Protein AF-A0A6N7BAP8-F1 (afdb_monomer_lite)

Structure (mmCIF, N/CA/C/O backbone):
data_AF-A0A6N7BAP8-F1
#
_entry.id   AF-A0A6N7BAP8-F1
#
loop_
_atom_site.group_PDB
_atom_site.id
_atom_site.type_symbol
_atom_site.label_atom_id
_atom_site.label_alt_id
_atom_site.label_comp_id
_atom_site.label_asym_id
_atom_site.label_entity_id
_atom_site.label_seq_id
_atom_site.pdbx_PDB_ins_code
_atom_site.Cartn_x
_atom_site.Cartn_y
_atom_site.Cartn_z
_atom_site.occupancy
_atom_site.B_iso_or_equiv
_atom_site.auth_seq_id
_atom_site.auth_comp_id
_atom_site.auth_asym_id
_atom_site.auth_atom_id
_atom_site.pdbx_PDB_model_num
ATOM 1 N N . MET A 1 1 ? -14.133 30.289 -9.470 1.00 55.66 1 MET A N 1
ATOM 2 C CA . MET A 1 1 ? -12.922 30.207 -8.620 1.00 55.66 1 MET A CA 1
ATOM 3 C C . MET A 1 1 ? -13.274 30.229 -7.127 1.00 55.66 1 MET A C 1
ATOM 5 O O . MET A 1 1 ? -12.468 29.774 -6.333 1.00 55.66 1 MET A O 1
ATOM 9 N N . GLU A 1 2 ? -14.483 30.668 -6.754 1.00 55.97 2 GLU A N 1
ATOM 10 C CA . GLU A 1 2 ? -14.976 30.701 -5.363 1.00 55.97 2 GLU A CA 1
ATOM 11 C C . GLU A 1 2 ? -15.216 29.302 -4.762 1.00 55.97 2 GLU A C 1
ATOM 13 O O . GLU A 1 2 ? -14.776 29.022 -3.654 1.00 55.97 2 GLU A O 1
ATOM 18 N N . THR A 1 3 ? -15.753 28.355 -5.539 1.00 74.31 3 THR A N 1
ATOM 19 C CA . THR A 1 3 ? -16.101 27.004 -5.052 1.00 74.31 3 THR A CA 1
ATOM 20 C C . THR A 1 3 ? -14.925 26.183 -4.511 1.00 74.31 3 THR A C 1
ATOM 22 O O . THR A 1 3 ? -15.096 25.372 -3.606 1.00 74.31 3 THR A O 1
ATOM 25 N N . PHE A 1 4 ? -13.718 26.380 -5.045 1.00 70.88 4 PHE A N 1
ATOM 26 C CA . PHE A 1 4 ? -12.521 25.672 -4.586 1.00 70.88 4 PHE A CA 1
ATOM 27 C C . PHE A 1 4 ? -12.005 26.221 -3.250 1.00 70.88 4 PHE A C 1
ATOM 29 O O . PHE A 1 4 ? -11.591 25.452 -2.384 1.00 70.88 4 PHE A O 1
ATOM 36 N N . MET A 1 5 ? -12.065 27.543 -3.071 1.00 79.06 5 MET A N 1
ATOM 37 C CA . MET A 1 5 ? -11.624 28.201 -1.841 1.00 79.06 5 MET A CA 1
ATOM 38 C C . MET A 1 5 ? -12.614 27.951 -0.697 1.00 79.06 5 MET A C 1
ATOM 40 O O . MET A 1 5 ? -12.189 27.727 0.436 1.00 79.06 5 MET A O 1
ATOM 44 N N . ASP A 1 6 ? -13.909 27.861 -0.998 1.00 74.44 6 ASP A N 1
ATOM 45 C CA . ASP A 1 6 ? -14.938 27.458 -0.031 1.00 74.44 6 ASP A CA 1
ATOM 46 C C . ASP A 1 6 ? -14.794 25.989 0.382 1.00 74.44 6 ASP A C 1
ATOM 48 O O . ASP A 1 6 ? -14.941 25.640 1.553 1.00 74.44 6 ASP A O 1
ATOM 52 N N . MET A 1 7 ? -14.414 25.116 -0.556 1.00 74.19 7 MET A N 1
ATOM 53 C CA . MET A 1 7 ? -14.091 23.726 -0.238 1.00 74.19 7 MET A CA 1
ATOM 54 C C . MET A 1 7 ? -12.862 23.647 0.680 1.00 74.19 7 MET A C 1
ATOM 56 O O . MET A 1 7 ? -12.908 22.990 1.715 1.00 74.19 7 MET A O 1
ATOM 60 N N . LEU A 1 8 ? -11.782 24.365 0.370 1.00 74.06 8 LEU A N 1
ATOM 61 C CA . LEU A 1 8 ? -10.569 24.391 1.197 1.00 74.06 8 LEU A CA 1
ATOM 62 C C . LEU A 1 8 ? -10.832 24.915 2.612 1.00 74.06 8 LEU A C 1
ATOM 64 O O . LEU A 1 8 ? -10.412 24.299 3.589 1.00 74.06 8 LEU A O 1
ATOM 68 N N . THR A 1 9 ? -11.554 26.025 2.732 1.00 75.31 9 THR A N 1
ATOM 69 C CA . THR A 1 9 ? -11.872 26.630 4.033 1.00 75.31 9 THR A CA 1
ATOM 70 C C . THR A 1 9 ? -12.834 25.770 4.850 1.00 75.31 9 THR A C 1
ATOM 72 O O . THR A 1 9 ? -12.653 25.658 6.061 1.00 75.31 9 THR A O 1
ATOM 75 N N . SER A 1 10 ? -13.786 25.082 4.211 1.00 67.69 10 SER A N 1
ATOM 76 C CA . SER A 1 10 ? -14.679 24.118 4.867 1.00 67.69 10 SER A CA 1
ATOM 77 C C . SER A 1 10 ? -13.920 22.911 5.429 1.00 67.69 10 SER A C 1
ATOM 79 O O . SER A 1 10 ? -14.114 22.546 6.589 1.00 67.69 10 SER A O 1
ATOM 81 N N . TRP A 1 11 ? -12.990 22.336 4.661 1.00 65.62 11 TRP A N 1
ATOM 82 C CA . TRP A 1 11 ? -12.146 21.227 5.123 1.00 65.62 11 TRP A CA 1
ATOM 83 C C . TRP A 1 11 ? -11.229 21.635 6.281 1.00 65.62 11 TRP A C 1
ATOM 85 O O . TRP A 1 11 ? -11.067 20.881 7.242 1.00 65.62 11 TRP A O 1
ATOM 95 N N . ILE A 1 12 ? -10.681 22.851 6.230 1.00 67.94 12 ILE A N 1
ATOM 96 C CA . ILE A 1 12 ? -9.888 23.425 7.321 1.00 67.94 12 ILE A CA 1
ATOM 97 C C . ILE A 1 12 ? -10.768 23.633 8.565 1.00 67.94 12 ILE A C 1
ATOM 99 O O . ILE A 1 12 ? -10.373 23.241 9.660 1.00 67.94 12 ILE A O 1
ATOM 103 N N . ALA A 1 13 ? -11.983 24.167 8.417 1.00 66.06 13 ALA A N 1
ATOM 104 C CA . ALA A 1 13 ? -12.910 24.397 9.527 1.00 66.06 13 ALA A CA 1
ATOM 105 C C . ALA A 1 13 ? -13.358 23.095 10.219 1.00 66.06 13 ALA A C 1
ATOM 107 O O . ALA A 1 13 ? -13.387 23.035 11.448 1.00 66.06 13 ALA A O 1
ATOM 108 N N . ILE A 1 14 ? -13.628 22.024 9.462 1.00 63.88 14 ILE A N 1
ATOM 109 C CA . ILE A 1 14 ? -13.931 20.680 10.002 1.00 63.88 14 ILE A CA 1
ATOM 110 C C . ILE A 1 14 ? -12.740 20.125 10.806 1.00 63.88 14 ILE A C 1
ATOM 112 O O . ILE A 1 14 ? -12.918 19.453 11.829 1.00 63.88 14 ILE A O 1
ATOM 116 N N . GLY A 1 15 ? -11.520 20.467 10.384 1.00 57.06 15 GLY A N 1
ATOM 117 C CA . GLY A 1 15 ? -10.279 20.158 11.085 1.00 57.06 15 GLY A CA 1
ATOM 118 C C . GLY A 1 15 ? -10.117 20.853 12.440 1.00 57.06 15 GLY A C 1
ATOM 119 O O . GLY A 1 15 ? -9.368 20.334 13.252 1.00 57.06 15 GLY A O 1
ATOM 120 N N . PHE A 1 16 ? -10.816 21.961 12.719 1.00 59.12 16 PHE A N 1
ATOM 121 C CA . PHE A 1 16 ? -10.708 22.708 13.987 1.00 59.12 16 PHE A CA 1
ATOM 122 C C . PHE A 1 16 ? -11.975 22.674 14.857 1.00 59.12 16 PHE A C 1
ATOM 124 O O . PHE A 1 16 ? -11.887 22.895 16.062 1.00 59.12 16 PHE A O 1
ATOM 131 N N . ALA A 1 17 ? -13.148 22.397 14.279 1.00 58.66 17 ALA A N 1
ATOM 132 C CA . ALA A 1 17 ? -14.441 22.476 14.969 1.00 58.66 17 ALA A CA 1
ATOM 133 C C . ALA A 1 17 ? -14.895 21.170 15.652 1.00 58.66 17 ALA A C 1
ATOM 135 O O . ALA A 1 17 ? -15.961 21.134 16.264 1.00 58.66 17 ALA A O 1
ATOM 136 N N . SER A 1 18 ? -14.125 20.086 15.541 1.00 57.66 18 SER A N 1
ATOM 137 C CA . SER A 1 18 ? -14.510 18.766 16.049 1.00 57.66 18 SER A CA 1
ATOM 138 C C . SER A 1 18 ? -13.802 18.416 17.362 1.00 57.66 18 SER A C 1
ATOM 140 O O . SER A 1 18 ? -12.675 18.852 17.606 1.00 57.66 18 SER A O 1
ATOM 142 N N . SER A 1 19 ? -14.485 17.651 18.225 1.00 60.69 19 SER A N 1
ATOM 143 C CA . SER A 1 19 ? -13.983 17.218 19.539 1.00 60.69 19 SER A CA 1
ATOM 144 C C . SER A 1 19 ? -12.582 16.613 19.427 1.00 60.69 19 SER A C 1
ATOM 146 O O . SER A 1 19 ? -12.258 16.013 18.404 1.00 60.69 19 SER A O 1
ATOM 148 N N . THR A 1 20 ? -11.765 16.749 20.476 1.00 59.88 20 THR A N 1
ATOM 149 C CA . THR A 1 20 ? -10.317 16.434 20.494 1.00 59.88 20 THR A CA 1
ATOM 150 C C . THR A 1 20 ? -9.926 15.091 19.856 1.00 59.88 20 THR A C 1
ATOM 152 O O . THR A 1 20 ? -8.821 14.954 19.335 1.00 59.88 20 THR A O 1
ATOM 155 N N . TRP A 1 21 ? -10.833 14.112 19.844 1.00 55.19 21 TRP A N 1
ATOM 156 C CA . TRP A 1 21 ? -10.668 12.801 19.211 1.00 55.19 21 TRP A CA 1
ATOM 157 C C . TRP A 1 21 ? -10.824 12.809 17.679 1.00 55.19 21 TRP A C 1
ATOM 159 O O . TRP A 1 21 ? -10.057 12.147 16.981 1.00 55.19 21 TRP A O 1
ATOM 169 N N . GLN A 1 22 ? -11.774 13.573 17.135 1.00 60.25 22 GLN A N 1
ATOM 170 C CA . GLN A 1 22 ? -11.953 13.755 15.688 1.00 60.25 22 GLN A CA 1
ATOM 171 C C . GLN A 1 22 ? -10.883 14.688 15.108 1.00 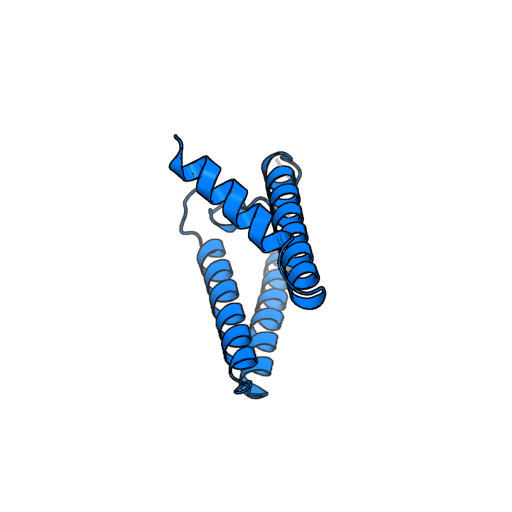60.25 22 GLN A C 1
ATOM 173 O O . GLN A 1 22 ? -10.339 14.410 14.042 1.00 60.25 22 GLN A O 1
ATOM 178 N N . THR A 1 23 ? -10.499 15.733 15.846 1.00 63.03 23 THR A N 1
ATOM 179 C CA . THR A 1 23 ? -9.383 16.625 15.492 1.00 63.03 23 THR A CA 1
ATOM 180 C C . THR A 1 23 ? -8.065 15.857 15.395 1.00 63.03 23 THR A C 1
ATOM 182 O O . THR A 1 23 ? -7.325 16.029 14.428 1.00 63.03 23 THR A O 1
ATOM 185 N N . ALA A 1 24 ? -7.785 14.963 16.352 1.00 64.12 24 ALA A N 1
ATOM 186 C CA . ALA A 1 24 ? -6.583 14.128 16.342 1.00 64.12 24 ALA A CA 1
ATOM 187 C C . ALA A 1 24 ? -6.559 13.136 15.166 1.00 64.12 24 ALA A C 1
ATOM 189 O O . ALA A 1 24 ? -5.530 13.000 14.503 1.00 64.12 24 ALA A O 1
ATOM 190 N N . GLY A 1 25 ? -7.691 12.489 14.861 1.00 70.00 25 GLY A N 1
ATOM 191 C CA . GLY A 1 25 ? -7.821 11.620 13.685 1.00 70.00 25 GLY A CA 1
ATOM 192 C C . GLY A 1 25 ? -7.628 12.377 12.367 1.00 70.00 25 GLY A C 1
ATOM 193 O O . GLY A 1 25 ? -6.903 11.915 11.484 1.00 70.00 25 GLY A O 1
ATOM 194 N N . ASN A 1 26 ? -8.197 13.580 12.262 1.00 72.62 26 ASN A N 1
ATOM 195 C CA . ASN A 1 26 ? -8.059 14.442 11.088 1.00 72.62 26 ASN A CA 1
ATOM 196 C C . ASN A 1 26 ? -6.619 14.933 10.903 1.00 72.62 26 ASN A C 1
ATOM 198 O O . ASN A 1 26 ? -6.100 14.875 9.792 1.00 72.62 26 ASN A O 1
ATOM 202 N N . LEU A 1 27 ? -5.949 15.349 11.982 1.00 76.94 27 LEU A N 1
ATOM 203 C CA . LEU A 1 27 ? -4.533 15.730 11.969 1.00 76.94 27 LEU A CA 1
ATOM 204 C C . LEU A 1 27 ? -3.633 14.563 11.562 1.00 76.94 27 LEU A C 1
ATOM 206 O O . LEU A 1 27 ? -2.750 14.743 10.728 1.00 76.94 27 LEU A O 1
ATOM 210 N N . PHE A 1 28 ? -3.874 13.366 12.100 1.00 79.44 28 PHE A N 1
ATOM 211 C CA . PHE A 1 28 ? -3.134 12.167 11.712 1.00 79.44 28 PHE A CA 1
ATOM 212 C C . PHE A 1 28 ? -3.314 11.852 10.223 1.00 79.44 28 PHE A C 1
ATOM 214 O O . PHE A 1 28 ? -2.327 11.648 9.520 1.00 79.44 28 PHE A O 1
ATOM 221 N N . SER A 1 29 ? -4.551 11.891 9.716 1.00 76.31 29 SER A N 1
ATOM 222 C CA . SER A 1 29 ? -4.835 11.687 8.291 1.00 76.31 29 SER A CA 1
ATOM 223 C C . SER A 1 29 ? -4.161 12.742 7.408 1.00 76.31 29 SER A C 1
ATOM 225 O O . SER A 1 29 ? -3.617 12.405 6.357 1.00 76.31 29 SER A O 1
ATOM 227 N N . LEU A 1 30 ? -4.161 14.010 7.830 1.00 79.94 30 LEU A N 1
ATOM 228 C CA . LEU A 1 30 ? -3.491 15.108 7.127 1.00 79.94 30 LEU A CA 1
ATOM 229 C C . LEU A 1 30 ? -1.977 14.903 7.082 1.00 79.94 30 LEU A C 1
ATOM 231 O O . LEU A 1 30 ? -1.371 15.027 6.020 1.00 79.94 30 LEU A O 1
ATOM 235 N N . LEU A 1 31 ? -1.367 14.539 8.211 1.00 82.31 31 LEU A N 1
ATOM 236 C CA . LEU A 1 31 ? 0.064 14.250 8.294 1.00 82.31 31 LEU A CA 1
ATOM 2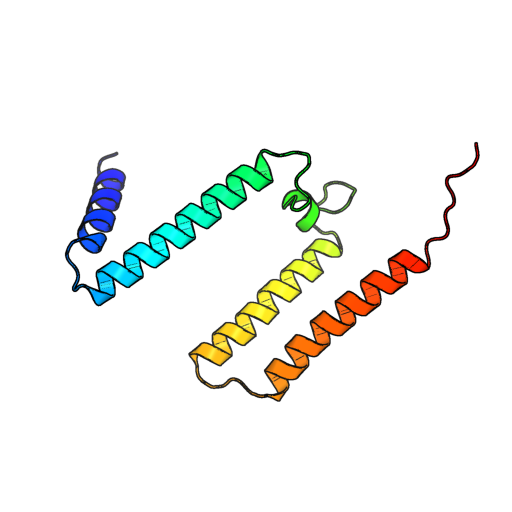37 C C . LEU A 1 31 ? 0.450 13.045 7.436 1.00 82.31 31 LEU A C 1
ATOM 239 O O . LEU A 1 31 ? 1.470 13.094 6.751 1.00 82.31 31 LEU A O 1
ATOM 243 N N . LEU A 1 32 ? -0.372 11.994 7.423 1.00 81.06 32 LEU A N 1
ATOM 244 C CA . LEU A 1 32 ? -0.162 10.814 6.587 1.00 81.06 32 LEU A CA 1
ATOM 245 C C . LEU A 1 32 ? -0.220 11.196 5.100 1.00 81.06 32 LEU A C 1
ATOM 247 O O . LEU A 1 32 ? 0.675 10.849 4.333 1.00 81.06 32 LEU A O 1
ATOM 251 N N . MET A 1 33 ? -1.207 11.999 4.700 1.00 79.50 33 MET A N 1
ATOM 252 C CA . MET A 1 33 ? -1.346 12.476 3.323 1.00 79.50 33 MET A CA 1
ATOM 253 C C . MET A 1 33 ? -0.184 13.381 2.892 1.00 79.50 33 MET A C 1
ATOM 255 O O . MET A 1 33 ? 0.378 13.184 1.817 1.00 79.50 33 MET A O 1
ATOM 259 N N . VAL A 1 34 ? 0.241 14.322 3.739 1.00 79.56 34 VAL A N 1
ATOM 260 C CA . VAL A 1 34 ? 1.412 15.179 3.478 1.00 79.56 34 VAL A CA 1
ATOM 261 C C . VAL A 1 34 ? 2.696 14.349 3.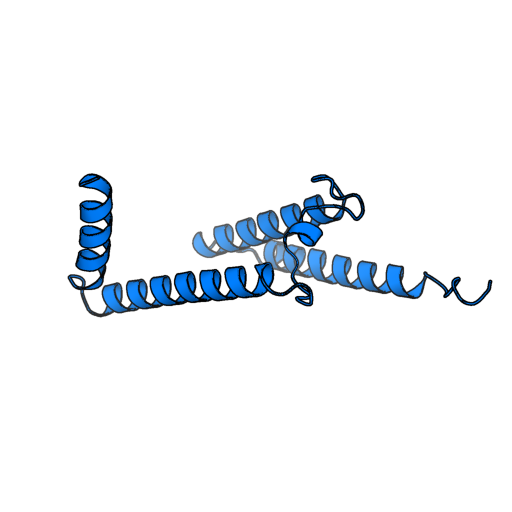406 1.00 79.56 34 VAL A C 1
ATOM 263 O O . VAL A 1 34 ? 3.508 14.561 2.508 1.00 79.56 34 VAL A O 1
ATOM 266 N N . SER A 1 35 ? 2.867 13.371 4.298 1.00 79.88 35 SER A N 1
ATOM 267 C CA . SER A 1 35 ? 4.007 12.449 4.283 1.00 79.88 35 SER A CA 1
ATOM 268 C C . SER A 1 35 ? 4.068 11.658 2.978 1.00 79.88 35 SER A C 1
ATOM 270 O O . SER A 1 35 ? 5.121 11.622 2.342 1.00 79.88 35 SER A O 1
ATOM 272 N N . LEU A 1 36 ? 2.935 11.114 2.520 1.00 79.69 36 LEU A N 1
ATOM 273 C CA . LEU A 1 36 ? 2.844 10.449 1.223 1.00 79.69 36 LEU A CA 1
ATOM 274 C C . LEU A 1 36 ? 3.227 11.404 0.095 1.00 79.69 36 LEU A C 1
ATOM 276 O O . LEU A 1 36 ? 4.090 11.053 -0.698 1.00 79.69 36 LEU A O 1
ATOM 280 N N . ILE A 1 37 ? 2.671 12.618 0.043 1.00 82.69 37 ILE A N 1
ATOM 281 C CA . ILE A 1 37 ? 2.996 13.608 -1.000 1.00 82.69 37 ILE A CA 1
ATOM 282 C C . ILE A 1 37 ? 4.498 13.919 -1.028 1.00 82.69 37 ILE A C 1
ATOM 284 O O . ILE A 1 37 ? 5.084 13.976 -2.106 1.00 82.69 37 ILE A O 1
ATOM 288 N N . ILE A 1 38 ? 5.142 14.079 0.132 1.00 80.38 38 ILE A N 1
ATOM 289 C CA . ILE A 1 38 ? 6.588 14.328 0.224 1.00 80.38 38 ILE A CA 1
ATOM 290 C C . ILE A 1 38 ? 7.382 13.118 -0.272 1.00 80.38 38 ILE A C 1
ATOM 292 O O . ILE A 1 38 ? 8.336 13.288 -1.031 1.00 80.38 38 ILE A O 1
ATOM 296 N N . ILE A 1 39 ? 6.993 11.903 0.124 1.00 77.81 39 ILE A N 1
ATOM 297 C CA . ILE A 1 39 ? 7.623 10.662 -0.342 1.00 77.81 39 ILE A CA 1
ATOM 298 C C . ILE A 1 39 ? 7.455 10.526 -1.858 1.00 77.81 39 ILE A C 1
ATOM 300 O O . ILE A 1 39 ? 8.438 10.266 -2.542 1.00 77.81 39 ILE A O 1
ATOM 304 N N . PHE A 1 40 ? 6.258 10.771 -2.395 1.00 70.62 40 PHE A N 1
ATOM 305 C CA . PHE A 1 40 ? 5.967 10.750 -3.830 1.00 70.62 40 PHE A CA 1
ATOM 306 C C . PHE A 1 40 ? 6.787 11.787 -4.591 1.00 70.62 40 PHE A C 1
ATOM 308 O O . PHE A 1 40 ? 7.386 11.479 -5.619 1.00 70.62 40 PHE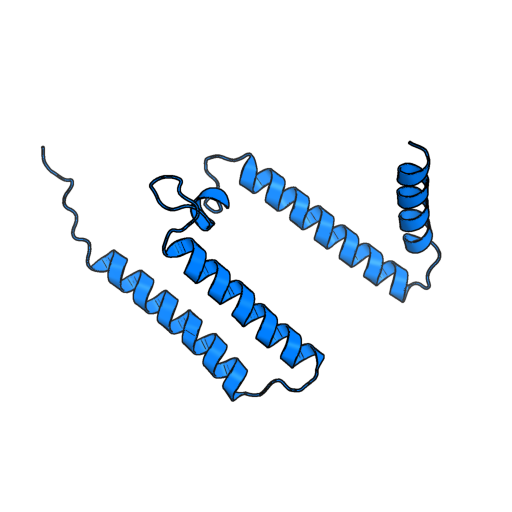 A O 1
ATOM 315 N N . TRP A 1 41 ? 6.851 13.013 -4.080 1.00 73.31 41 TRP A N 1
ATOM 316 C CA . TRP A 1 41 ? 7.617 14.087 -4.697 1.00 73.31 41 TRP A CA 1
ATOM 317 C C . TRP A 1 41 ? 9.115 13.785 -4.694 1.00 73.31 41 TRP A C 1
ATOM 319 O O . TRP A 1 41 ? 9.789 13.991 -5.701 1.00 73.31 41 TRP A O 1
ATOM 329 N N . LYS A 1 42 ? 9.631 13.238 -3.590 1.00 70.19 42 LYS A N 1
ATOM 330 C CA . LYS A 1 42 ? 11.034 12.839 -3.464 1.00 70.19 42 LYS A CA 1
ATOM 331 C C . LYS A 1 42 ? 11.361 11.630 -4.347 1.00 70.19 42 LYS A C 1
ATOM 333 O O . LYS A 1 42 ? 12.376 11.655 -5.028 1.00 70.19 42 LYS A O 1
ATOM 338 N N . ALA A 1 43 ? 10.487 10.626 -4.400 1.00 64.75 43 ALA A N 1
ATOM 339 C CA . ALA A 1 43 ? 10.642 9.446 -5.252 1.00 64.75 43 ALA A CA 1
ATOM 340 C C . ALA A 1 43 ? 10.603 9.793 -6.749 1.00 64.75 43 ALA A C 1
ATOM 342 O O . ALA A 1 43 ? 11.351 9.219 -7.528 1.00 64.75 43 ALA A O 1
ATOM 343 N N . ASN A 1 44 ? 9.773 10.760 -7.155 1.00 64.69 44 ASN A N 1
ATOM 344 C CA . ASN A 1 44 ? 9.654 11.169 -8.557 1.00 64.69 44 ASN A CA 1
ATOM 345 C C . ASN A 1 44 ? 10.762 12.136 -9.016 1.00 64.69 44 ASN A C 1
ATOM 347 O O . ASN A 1 44 ? 11.032 12.241 -10.209 1.00 64.69 44 ASN A O 1
ATOM 351 N N . ARG A 1 45 ? 11.377 12.888 -8.092 1.00 64.00 45 ARG A N 1
ATOM 352 C CA . ARG A 1 45 ? 12.410 13.886 -8.421 1.00 64.00 45 ARG A CA 1
ATOM 353 C C . ARG A 1 45 ? 13.831 13.321 -8.390 1.00 64.00 45 ARG A C 1
ATOM 355 O O . ARG A 1 45 ? 14.718 13.923 -8.988 1.00 64.00 45 ARG A O 1
ATOM 362 N N . ASP A 1 46 ? 14.048 12.206 -7.699 1.00 57.41 46 ASP A N 1
ATOM 363 C CA . ASP A 1 46 ? 15.373 11.623 -7.510 1.00 57.41 46 ASP A CA 1
ATOM 364 C C . ASP A 1 46 ? 15.606 10.473 -8.516 1.00 57.41 46 ASP A C 1
ATOM 366 O O . ASP A 1 46 ? 15.029 9.396 -8.360 1.00 57.41 46 ASP A O 1
ATOM 370 N N . PRO A 1 47 ? 16.427 10.651 -9.569 1.00 54.91 47 PRO A N 1
ATOM 371 C CA . PRO A 1 47 ? 16.674 9.614 -10.579 1.00 54.91 47 PRO A CA 1
ATOM 372 C C . PRO A 1 47 ? 17.463 8.409 -10.036 1.00 54.91 47 PRO A C 1
ATOM 374 O O . PRO A 1 47 ? 17.535 7.380 -10.703 1.00 54.91 47 PRO A O 1
ATOM 377 N N . ALA A 1 48 ? 18.032 8.522 -8.831 1.00 54.72 48 ALA A N 1
ATOM 378 C CA . ALA A 1 48 ? 18.679 7.433 -8.100 1.00 54.72 48 ALA A CA 1
ATOM 379 C C . ALA A 1 48 ? 17.738 6.737 -7.096 1.00 54.72 48 ALA A C 1
ATOM 381 O O . ALA A 1 48 ? 18.185 5.882 -6.328 1.00 54.72 48 ALA A O 1
ATOM 382 N N . SER A 1 49 ? 16.448 7.099 -7.056 1.00 50.25 49 SER A N 1
ATOM 383 C CA . SER A 1 49 ? 15.509 6.460 -6.136 1.00 50.25 49 SER A CA 1
ATOM 384 C C . SER A 1 49 ? 15.235 5.015 -6.575 1.00 50.25 49 SER A C 1
ATOM 386 O O . SER A 1 49 ? 14.770 4.800 -7.695 1.00 50.25 49 SER A O 1
ATOM 388 N N . PRO A 1 50 ? 15.434 4.012 -5.698 1.00 56.59 50 PRO A N 1
ATOM 389 C CA . PRO A 1 50 ? 15.117 2.613 -5.999 1.00 56.59 50 PRO A CA 1
ATOM 390 C C . PRO A 1 50 ? 13.605 2.355 -6.158 1.00 56.59 50 PRO A C 1
ATOM 392 O O . PRO A 1 50 ? 13.195 1.249 -6.495 1.00 56.59 50 PRO A O 1
ATOM 395 N N . LEU A 1 51 ? 12.768 3.367 -5.906 1.00 52.44 51 LEU A N 1
ATOM 396 C CA . LEU A 1 51 ? 11.314 3.344 -6.048 1.00 52.44 51 LEU A CA 1
ATOM 397 C C . LEU A 1 51 ? 10.888 4.236 -7.216 1.00 52.44 51 LEU A C 1
ATOM 399 O O . LEU A 1 51 ? 10.342 5.321 -7.029 1.00 52.44 51 LEU A O 1
ATOM 403 N N . ASN A 1 52 ? 11.139 3.771 -8.437 1.00 59.44 52 ASN A N 1
ATOM 404 C CA . ASN A 1 52 ? 10.649 4.436 -9.634 1.00 59.44 52 ASN A CA 1
ATOM 405 C C . ASN A 1 52 ? 9.275 3.849 -9.994 1.00 59.44 52 ASN A C 1
ATOM 407 O O . ASN A 1 52 ? 9.177 2.744 -10.523 1.00 59.44 52 ASN A O 1
ATOM 411 N N . PHE A 1 53 ? 8.188 4.558 -9.666 1.00 56.94 53 PHE A N 1
ATOM 412 C CA . PHE A 1 53 ? 6.814 4.077 -9.902 1.00 56.94 53 PHE A CA 1
ATOM 413 C C . PHE A 1 53 ? 6.525 3.803 -11.381 1.00 56.94 53 PHE A C 1
ATOM 415 O O . PHE A 1 53 ? 5.713 2.934 -11.703 1.00 56.94 53 PHE A O 1
ATOM 422 N N . VAL A 1 54 ? 7.226 4.511 -12.273 1.00 58.09 54 VAL A N 1
ATOM 423 C CA . VAL A 1 54 ? 7.196 4.235 -13.707 1.00 58.09 54 VAL A CA 1
ATOM 424 C C . VAL A 1 54 ? 7.732 2.826 -13.961 1.00 58.09 54 VAL A C 1
ATOM 426 O O . VAL A 1 54 ? 7.000 2.034 -14.532 1.00 58.09 54 VAL A O 1
ATOM 429 N N . ASP A 1 55 ? 8.897 2.437 -13.439 1.00 58.75 55 ASP A N 1
ATOM 430 C CA . ASP A 1 55 ? 9.448 1.066 -13.564 1.00 58.75 55 ASP A CA 1
ATOM 431 C C . ASP A 1 55 ? 8.637 -0.004 -12.793 1.00 58.75 55 ASP A C 1
ATOM 433 O O . ASP A 1 55 ? 8.691 -1.197 -13.090 1.00 58.75 55 ASP A O 1
ATOM 437 N N . LEU A 1 56 ? 7.812 0.407 -11.824 1.00 61.03 56 LEU A N 1
ATOM 438 C CA . LEU A 1 56 ? 6.862 -0.488 -11.149 1.00 61.03 56 LEU A CA 1
ATOM 439 C C . LEU A 1 56 ? 5.659 -0.861 -12.040 1.00 61.03 56 LEU A C 1
ATOM 441 O O . LEU A 1 56 ? 5.089 -1.949 -11.902 1.00 61.03 56 LEU A O 1
ATOM 445 N N . LEU A 1 57 ? 5.256 0.046 -12.935 1.00 58.38 57 LEU A N 1
ATOM 446 C CA . LEU A 1 57 ? 4.077 -0.084 -13.803 1.00 58.38 57 LEU A CA 1
ATOM 447 C C . LEU A 1 57 ? 4.424 -0.311 -15.281 1.00 58.38 57 LEU A C 1
ATOM 449 O O . LEU A 1 57 ? 3.571 -0.761 -16.051 1.00 58.38 57 LEU A O 1
ATOM 453 N N . THR A 1 58 ? 5.658 -0.028 -15.684 1.00 55.09 58 THR A N 1
ATOM 454 C CA . THR A 1 58 ? 6.160 -0.228 -17.043 1.00 55.09 58 THR A CA 1
ATOM 455 C C . THR A 1 58 ? 7.234 -1.301 -17.089 1.00 55.09 58 THR A C 1
ATOM 457 O O . THR A 1 58 ? 7.964 -1.540 -16.135 1.00 55.09 58 THR A O 1
ATOM 460 N N . ASP A 1 59 ? 7.272 -2.008 -18.214 1.00 55.62 59 ASP A N 1
ATOM 461 C CA . ASP A 1 59 ? 8.339 -2.956 -18.524 1.00 55.62 59 ASP A CA 1
ATOM 462 C C . ASP A 1 59 ? 9.629 -2.220 -18.938 1.00 55.62 59 ASP A C 1
ATOM 464 O O . ASP A 1 59 ? 9.583 -1.023 -19.223 1.00 55.62 59 ASP A O 1
ATOM 468 N N . ALA A 1 60 ? 10.755 -2.927 -19.090 1.00 57.19 60 ALA A N 1
ATOM 469 C CA . ALA A 1 60 ? 12.040 -2.364 -19.549 1.00 57.19 60 ALA A CA 1
ATOM 470 C C . ALA A 1 60 ? 11.950 -1.617 -20.903 1.00 57.19 60 ALA A C 1
ATOM 472 O O . ALA A 1 60 ? 12.832 -0.845 -21.266 1.00 57.19 60 ALA A O 1
ATOM 473 N N . SER A 1 61 ? 10.866 -1.831 -21.655 1.00 53.12 61 SER A N 1
ATOM 474 C CA . SER A 1 61 ? 10.541 -1.151 -22.915 1.00 53.12 61 SER A CA 1
ATOM 475 C C . SER A 1 61 ? 9.646 0.092 -22.758 1.00 53.12 61 SER A C 1
ATOM 477 O O . SER A 1 61 ? 9.158 0.612 -23.760 1.00 53.12 61 SER A O 1
ATOM 479 N N . GLY A 1 62 ? 9.341 0.530 -21.532 1.00 55.50 62 GLY A N 1
ATOM 480 C CA . GLY A 1 62 ? 8.472 1.680 -21.247 1.00 55.50 62 GLY A CA 1
ATOM 481 C C . GLY A 1 62 ? 6.979 1.444 -21.514 1.00 55.50 62 GLY A C 1
ATOM 482 O O . GLY A 1 62 ? 6.194 2.390 -21.528 1.00 55.50 62 GLY A O 1
ATOM 483 N N . LYS A 1 63 ? 6.556 0.193 -21.745 1.00 57.00 63 LYS A N 1
ATOM 484 C CA . LYS A 1 63 ? 5.151 -0.156 -22.010 1.00 57.00 63 LYS A CA 1
ATOM 485 C C . LYS A 1 63 ? 4.417 -0.509 -20.719 1.00 57.00 63 LYS A C 1
ATOM 487 O O . LYS A 1 63 ? 4.863 -1.368 -19.959 1.00 57.00 63 LYS A O 1
ATOM 492 N N . ILE A 1 64 ? 3.265 0.129 -20.512 1.00 56.06 64 ILE A N 1
ATOM 493 C CA . ILE A 1 64 ? 2.307 -0.190 -19.446 1.00 56.06 64 ILE A CA 1
ATOM 494 C C . ILE A 1 64 ? 1.638 -1.512 -19.843 1.00 56.06 64 ILE A C 1
ATOM 496 O O . ILE A 1 64 ? 0.836 -1.546 -20.773 1.00 56.06 64 ILE A O 1
ATOM 500 N N . GLY A 1 65 ? 2.039 -2.620 -19.222 1.00 53.31 65 GLY A N 1
ATOM 501 C CA . GLY A 1 65 ? 1.531 -3.952 -19.587 1.00 53.31 65 GLY A CA 1
ATOM 502 C C . GLY A 1 65 ? 2.468 -5.129 -19.310 1.00 53.31 65 GLY A C 1
ATOM 503 O O . GLY A 1 65 ? 2.083 -6.274 -19.544 1.00 53.31 65 GLY A O 1
ATOM 504 N N . GLY A 1 66 ? 3.677 -4.874 -18.804 1.00 61.53 66 GLY A N 1
ATOM 505 C CA . GLY A 1 66 ? 4.630 -5.923 -18.437 1.00 61.53 66 GLY A CA 1
ATOM 506 C C . GLY A 1 66 ? 4.172 -6.799 -17.262 1.00 61.53 66 GLY A C 1
ATOM 507 O O . GLY A 1 66 ? 3.283 -6.441 -16.483 1.00 61.53 66 GLY A O 1
ATOM 508 N N . SER A 1 67 ? 4.826 -7.953 -17.098 1.00 65.12 67 SER A N 1
ATOM 509 C CA . SER A 1 67 ? 4.579 -8.909 -16.001 1.00 65.12 67 SER A CA 1
ATOM 510 C C . SER A 1 67 ? 4.624 -8.250 -14.611 1.00 65.12 67 SER A C 1
ATOM 512 O O . SER A 1 67 ? 3.782 -8.541 -13.760 1.00 65.12 67 SER A O 1
ATOM 514 N N . LYS A 1 68 ? 5.529 -7.274 -14.429 1.00 66.88 68 LYS A N 1
ATOM 515 C CA . LYS A 1 68 ? 5.673 -6.460 -13.211 1.00 66.88 68 LYS A CA 1
ATOM 516 C C . LYS A 1 68 ? 4.377 -5.736 -12.816 1.00 66.88 68 LYS A C 1
ATOM 518 O O . LYS A 1 68 ? 4.002 -5.744 -11.648 1.00 66.88 68 LYS A O 1
ATOM 523 N N . MET A 1 69 ? 3.644 -5.173 -13.780 1.00 71.25 69 MET A N 1
ATOM 524 C CA . MET A 1 69 ? 2.396 -4.445 -13.514 1.00 71.25 69 MET A CA 1
ATOM 525 C C . MET A 1 69 ? 1.305 -5.375 -12.975 1.00 71.25 69 MET A C 1
ATOM 527 O O . MET A 1 69 ? 0.607 -5.029 -12.027 1.00 71.25 69 MET A O 1
ATOM 531 N N . ARG A 1 70 ? 1.168 -6.574 -13.557 1.00 73.31 70 ARG A N 1
ATOM 532 C CA . ARG A 1 70 ? 0.167 -7.562 -13.122 1.00 73.31 70 ARG A CA 1
ATOM 533 C C . ARG A 1 70 ? 0.451 -8.066 -11.712 1.00 73.31 70 ARG A C 1
ATOM 535 O O . ARG A 1 70 ? -0.487 -8.223 -10.939 1.00 73.31 70 ARG A O 1
ATOM 542 N N . LEU A 1 71 ? 1.724 -8.270 -11.377 1.00 76.81 71 LEU A N 1
ATOM 543 C CA . LEU A 1 71 ? 2.136 -8.690 -10.040 1.00 76.81 71 LEU A CA 1
ATOM 544 C C . LEU A 1 71 ? 1.852 -7.602 -8.995 1.00 76.81 71 LEU A C 1
ATOM 546 O O . LEU A 1 71 ? 1.242 -7.886 -7.968 1.00 76.81 71 LEU A O 1
ATOM 550 N N . ASN A 1 72 ? 2.198 -6.344 -9.291 1.00 75.94 72 ASN A N 1
ATOM 551 C CA . ASN A 1 72 ? 1.888 -5.211 -8.415 1.00 75.94 72 ASN A CA 1
ATOM 552 C C . ASN A 1 72 ? 0.374 -5.002 -8.246 1.00 75.94 72 ASN A C 1
ATOM 554 O O . ASN A 1 72 ? -0.094 -4.746 -7.138 1.00 75.94 72 ASN A O 1
ATOM 558 N N . LEU A 1 73 ? -0.412 -5.159 -9.316 1.00 79.06 73 LEU A N 1
ATOM 559 C CA . LEU A 1 73 ? -1.872 -5.076 -9.249 1.00 79.06 73 LEU A CA 1
ATOM 560 C C . LEU A 1 73 ? -2.464 -6.216 -8.405 1.00 79.06 73 LEU A C 1
ATOM 562 O O . LEU A 1 73 ? -3.340 -5.976 -7.577 1.00 79.06 73 LEU A O 1
ATOM 566 N N . ALA A 1 74 ? -1.972 -7.444 -8.588 1.00 79.88 74 ALA A N 1
ATOM 567 C CA . ALA A 1 74 ? -2.397 -8.603 -7.808 1.00 79.88 74 ALA A CA 1
ATOM 568 C C . ALA A 1 74 ? -2.061 -8.436 -6.318 1.00 79.88 74 ALA A C 1
ATOM 570 O O . ALA A 1 74 ? -2.904 -8.736 -5.475 1.00 79.88 74 ALA A O 1
ATOM 571 N N . PHE A 1 75 ? -0.881 -7.892 -5.997 1.00 82.56 75 PHE A N 1
ATOM 572 C CA . PHE A 1 75 ? -0.504 -7.525 -4.631 1.00 82.56 75 PHE A CA 1
ATOM 573 C C . PHE A 1 75 ? -1.497 -6.523 -4.036 1.00 82.56 75 PHE A C 1
ATOM 575 O O . PHE A 1 75 ? -2.078 -6.780 -2.986 1.00 82.56 75 PHE A O 1
ATOM 582 N N . LEU A 1 76 ? -1.764 -5.422 -4.742 1.00 83.62 76 LEU A N 1
ATOM 583 C CA . LEU A 1 76 ? -2.628 -4.343 -4.257 1.00 83.62 76 LEU A CA 1
ATOM 584 C C . LEU A 1 76 ? -4.071 -4.825 -4.023 1.00 83.62 76 LEU A C 1
ATOM 586 O O . LEU A 1 76 ? -4.667 -4.528 -2.987 1.00 83.62 76 LEU A O 1
ATOM 590 N N . LEU A 1 77 ? -4.609 -5.632 -4.943 1.00 84.31 77 LEU A N 1
ATOM 591 C CA . LEU A 1 77 ? -5.932 -6.246 -4.805 1.00 84.31 77 LEU A CA 1
ATOM 592 C C . LEU A 1 77 ? -5.988 -7.235 -3.636 1.00 84.31 77 LEU A C 1
ATOM 594 O O . LEU A 1 77 ? -6.933 -7.191 -2.850 1.00 84.31 77 LEU A O 1
ATOM 598 N N . ALA A 1 78 ? -4.981 -8.097 -3.481 1.00 84.62 78 ALA A N 1
ATOM 599 C CA . ALA A 1 78 ? -4.924 -9.052 -2.377 1.00 84.62 78 ALA A CA 1
ATOM 600 C C . ALA A 1 78 ? -4.822 -8.345 -1.017 1.00 84.62 78 ALA A C 1
ATOM 602 O O . ALA A 1 78 ? -5.526 -8.717 -0.077 1.00 84.62 78 ALA A O 1
ATOM 603 N N . SER A 1 79 ? -4.008 -7.289 -0.913 1.00 84.44 79 SER A N 1
ATOM 604 C CA . SER A 1 79 ? -3.910 -6.476 0.305 1.00 84.44 79 SER A CA 1
ATOM 605 C C . SER A 1 79 ? -5.242 -5.805 0.630 1.00 84.44 79 SER A C 1
ATOM 607 O O . SER A 1 79 ? -5.650 -5.783 1.790 1.00 84.44 79 SER A O 1
ATOM 609 N N . TRP A 1 80 ? -5.965 -5.316 -0.381 1.00 85.69 80 TRP A N 1
ATOM 610 C CA . TRP A 1 80 ? -7.285 -4.721 -0.184 1.00 85.69 80 TRP A CA 1
ATOM 611 C C . TRP A 1 80 ? -8.321 -5.730 0.321 1.00 85.69 80 TRP A C 1
ATOM 613 O O . TRP A 1 80 ? -9.096 -5.407 1.218 1.00 85.69 80 TRP A O 1
ATOM 623 N N . VAL A 1 81 ? -8.310 -6.963 -0.197 1.00 84.81 81 VAL A N 1
ATOM 624 C CA . VAL A 1 81 ? -9.186 -8.046 0.286 1.00 84.81 81 VAL A CA 1
ATOM 625 C C . VAL A 1 81 ? -8.930 -8.335 1.765 1.00 84.81 81 VAL A C 1
ATOM 627 O O . VAL A 1 81 ? -9.882 -8.428 2.535 1.00 84.81 81 VAL A O 1
ATOM 630 N N . VAL A 1 82 ? -7.666 -8.397 2.191 1.00 86.69 82 VAL A N 1
ATOM 631 C CA . VAL A 1 82 ? -7.312 -8.599 3.607 1.00 86.69 82 VAL A CA 1
ATOM 632 C C . VAL A 1 82 ? -7.791 -7.436 4.476 1.00 86.69 82 VAL A C 1
ATOM 634 O O . VAL A 1 82 ? -8.391 -7.667 5.526 1.00 86.69 82 VAL A O 1
ATOM 637 N N . VAL A 1 83 ? -7.581 -6.189 4.045 1.00 86.00 83 VAL A N 1
ATOM 638 C CA . VAL A 1 83 ? -8.062 -4.995 4.764 1.00 86.00 83 VAL A CA 1
ATOM 639 C C . VAL A 1 83 ? -9.586 -5.008 4.879 1.00 86.00 83 VAL A C 1
ATOM 641 O O . VAL A 1 83 ? -10.124 -4.802 5.965 1.00 86.00 83 VAL A O 1
ATOM 644 N N . TYR A 1 84 ? -10.290 -5.310 3.790 1.00 86.12 84 TYR A N 1
ATOM 645 C CA . TYR A 1 84 ? -11.747 -5.391 3.772 1.00 86.12 84 TYR A CA 1
ATOM 646 C C . TYR A 1 84 ? -12.279 -6.474 4.717 1.00 86.12 84 TYR A C 1
ATOM 648 O O . TYR A 1 84 ? -13.176 -6.206 5.518 1.00 86.12 84 TYR A O 1
ATOM 656 N N . SER A 1 85 ? -11.696 -7.675 4.677 1.00 84.75 85 SER A N 1
ATOM 657 C CA . SER A 1 85 ? -12.037 -8.763 5.598 1.00 84.75 85 SER A CA 1
ATOM 658 C C . SER A 1 85 ? -11.730 -8.406 7.052 1.00 84.75 85 SER A C 1
ATOM 660 O O . SER A 1 85 ? -12.503 -8.758 7.937 1.00 84.75 85 SER A O 1
ATOM 662 N N . THR A 1 86 ? -10.656 -7.651 7.304 1.00 87.94 86 THR A N 1
ATOM 663 C CA . THR A 1 86 ? -10.298 -7.169 8.647 1.00 87.94 86 THR A CA 1
ATOM 664 C C . THR A 1 86 ? -11.337 -6.185 9.180 1.00 87.94 86 THR A C 1
ATOM 666 O O . THR A 1 86 ? -11.790 -6.328 10.310 1.00 87.94 86 THR A O 1
ATOM 669 N N . ILE A 1 87 ? -11.768 -5.217 8.363 1.00 89.31 87 ILE A N 1
ATOM 670 C CA . ILE A 1 87 ? -12.779 -4.219 8.754 1.00 89.31 87 ILE A CA 1
ATOM 671 C C . ILE A 1 87 ? -14.136 -4.880 9.018 1.00 89.31 87 ILE A C 1
ATOM 673 O O . ILE A 1 87 ? -14.846 -4.481 9.938 1.00 89.31 87 ILE A O 1
ATOM 677 N N . LYS A 1 88 ? -14.495 -5.903 8.235 1.00 88.50 88 LYS A N 1
ATOM 678 C CA . LYS A 1 88 ? -15.718 -6.682 8.458 1.00 88.50 88 LYS A CA 1
ATOM 679 C C . LYS A 1 88 ? -15.660 -7.606 9.675 1.00 88.50 88 LYS A C 1
ATOM 681 O O . LYS A 1 88 ? -16.708 -8.075 10.101 1.00 88.50 88 LYS A O 1
ATOM 686 N N . GLY A 1 89 ? -14.473 -7.865 10.225 1.00 86.00 89 GLY A N 1
ATOM 687 C CA . GLY A 1 89 ? -14.279 -8.857 11.283 1.00 86.00 89 GLY A CA 1
ATOM 688 C C . GLY A 1 89 ? -14.321 -10.311 10.793 1.00 86.00 89 GLY A C 1
ATOM 689 O O . GLY A 1 89 ? -14.253 -11.220 11.609 1.00 86.00 89 GLY A O 1
ATOM 690 N N . ASP A 1 90 ? -14.365 -10.535 9.476 1.00 86.56 90 ASP A N 1
ATOM 691 C CA . ASP A 1 90 ? -14.432 -11.857 8.832 1.00 86.56 90 ASP A CA 1
ATOM 692 C C . ASP A 1 90 ? -13.038 -12.357 8.402 1.00 86.56 90 ASP A C 1
ATOM 694 O O . ASP A 1 90 ? -12.883 -13.106 7.429 1.00 86.56 90 ASP A O 1
ATOM 698 N N . LEU A 1 91 ? -11.979 -11.896 9.074 1.00 85.31 91 LEU A N 1
ATOM 699 C CA . LEU A 1 91 ? -10.618 -12.303 8.746 1.00 85.31 91 LEU A CA 1
ATOM 700 C C . LEU A 1 91 ? -10.402 -13.759 9.173 1.00 85.31 91 LEU A C 1
ATOM 702 O O . LEU A 1 91 ? -10.189 -14.054 10.346 1.00 85.31 91 LEU A O 1
ATOM 706 N N . SER A 1 92 ? -10.424 -14.673 8.206 1.00 86.75 92 SER A N 1
ATOM 707 C CA . SER A 1 92 ? -10.053 -16.063 8.464 1.00 86.75 92 SER A CA 1
ATOM 708 C C . SER A 1 92 ? -8.532 -16.233 8.500 1.00 86.75 92 SER A C 1
ATOM 710 O O . SER A 1 92 ? -7.806 -15.658 7.683 1.00 86.75 92 SER A O 1
ATOM 712 N N . GLU A 1 93 ? -8.050 -17.083 9.408 1.00 86.62 93 GLU A N 1
ATOM 713 C CA . GLU A 1 93 ? -6.633 -17.469 9.483 1.00 86.62 93 GLU A CA 1
ATOM 714 C C . GLU A 1 93 ? -6.136 -18.058 8.161 1.00 86.62 93 GLU A C 1
ATOM 716 O O . GLU A 1 93 ? -5.006 -17.802 7.756 1.00 86.62 93 GLU A O 1
ATOM 721 N N . TRP A 1 94 ? -6.997 -18.784 7.443 1.00 86.25 94 TRP A N 1
ATOM 722 C CA . TRP A 1 94 ? -6.681 -19.339 6.129 1.00 86.25 94 TRP A CA 1
ATOM 723 C C . TRP A 1 94 ? -6.459 -18.265 5.069 1.00 86.25 94 TRP A C 1
ATOM 725 O O . TRP A 1 94 ? -5.519 -18.370 4.286 1.00 86.25 94 TRP A O 1
ATOM 735 N N . LEU A 1 95 ? -7.285 -17.218 5.051 1.00 83.94 95 LEU A N 1
ATOM 736 C CA . LEU A 1 95 ? -7.132 -16.109 4.112 1.00 83.94 95 LEU A CA 1
ATOM 737 C C . LEU A 1 95 ? -5.857 -15.312 4.408 1.00 83.94 95 LEU A C 1
ATOM 739 O O . LEU A 1 95 ? -5.112 -14.975 3.488 1.00 83.94 95 LEU A O 1
ATOM 743 N N . PHE A 1 96 ? -5.559 -15.078 5.685 1.00 84.69 96 PHE A N 1
ATOM 744 C CA . PHE A 1 96 ? -4.323 -14.415 6.097 1.00 84.69 96 PHE A CA 1
ATOM 745 C C . PHE A 1 96 ? -3.076 -15.276 5.830 1.00 84.69 96 PHE A C 1
ATOM 747 O O . PHE A 1 96 ? -2.074 -14.786 5.309 1.00 84.69 96 PHE A O 1
ATOM 754 N N . GLY A 1 97 ? -3.146 -16.577 6.110 1.00 88.25 97 GLY A N 1
ATOM 755 C CA . GLY A 1 97 ? -2.076 -17.534 5.838 1.00 88.25 97 GLY A CA 1
ATOM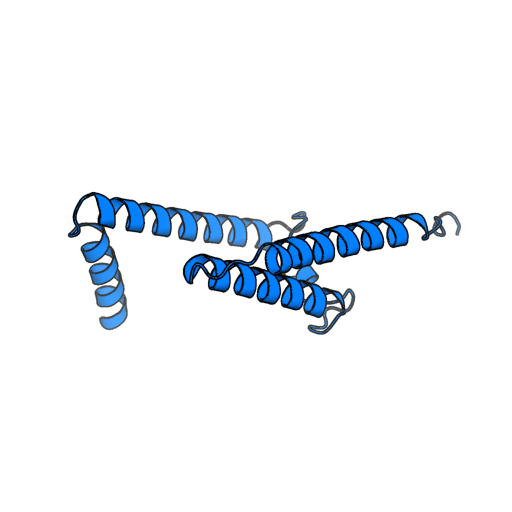 756 C C . GLY A 1 97 ? -1.793 -17.681 4.344 1.00 88.25 97 GLY A C 1
ATOM 757 O O . GLY A 1 97 ? -0.634 -17.637 3.936 1.00 88.25 97 GLY A O 1
ATOM 758 N N . ALA A 1 98 ? -2.835 -17.776 3.513 1.00 85.69 98 ALA A N 1
ATOM 759 C CA . ALA A 1 98 ? -2.705 -17.808 2.057 1.00 85.69 98 ALA A CA 1
ATOM 760 C C . ALA A 1 98 ? -2.107 -16.505 1.508 1.00 85.69 98 ALA A C 1
ATOM 762 O O . ALA A 1 98 ? -1.243 -16.554 0.634 1.00 85.69 98 ALA A O 1
ATOM 763 N N . TYR A 1 99 ? -2.516 -15.355 2.055 1.00 84.25 99 TYR A N 1
ATOM 764 C CA . TYR A 1 99 ? -1.935 -14.055 1.724 1.00 84.25 99 TYR A CA 1
ATOM 765 C C . TYR A 1 99 ? -0.427 -14.038 2.006 1.00 84.25 99 TYR A C 1
ATOM 767 O O . TYR A 1 99 ? 0.360 -13.763 1.104 1.00 84.25 99 TYR A O 1
ATOM 775 N N . ILE A 1 100 ? 0.003 -14.406 3.219 1.00 86.06 100 ILE A N 1
ATOM 776 C CA . ILE A 1 100 ? 1.433 -14.448 3.566 1.00 86.06 100 ILE A CA 1
ATOM 777 C C . ILE A 1 100 ? 2.185 -15.440 2.677 1.00 86.06 100 ILE A C 1
ATOM 779 O O . ILE A 1 100 ? 3.236 -15.098 2.133 1.00 86.06 100 ILE A O 1
ATOM 783 N N . ALA A 1 101 ? 1.651 -16.651 2.507 1.00 85.88 101 ALA A N 1
ATOM 784 C CA . ALA A 1 101 ? 2.282 -17.684 1.698 1.00 85.88 101 ALA A CA 1
ATOM 785 C C . ALA A 1 101 ? 2.512 -17.198 0.263 1.00 85.88 101 ALA A C 1
ATOM 787 O O . ALA A 1 101 ? 3.629 -17.314 -0.234 1.00 85.88 101 ALA A O 1
ATOM 788 N N . ALA A 1 102 ? 1.509 -16.587 -0.373 1.00 82.62 102 ALA A N 1
ATOM 789 C CA . ALA A 1 102 ? 1.618 -16.083 -1.739 1.00 82.62 102 ALA A CA 1
ATOM 790 C C . ALA A 1 102 ? 2.809 -15.123 -1.920 1.00 82.62 102 ALA A C 1
ATOM 792 O O . ALA A 1 102 ? 3.577 -15.283 -2.867 1.00 82.62 102 ALA A O 1
ATOM 793 N N . PHE A 1 103 ? 3.032 -14.189 -0.990 1.00 80.88 103 PHE A N 1
ATOM 794 C CA . PHE A 1 103 ? 4.135 -13.223 -1.103 1.00 80.88 103 PHE A CA 1
ATOM 795 C C . PHE A 1 103 ? 5.489 -13.768 -0.663 1.00 80.88 103 PHE A C 1
ATOM 797 O O . PHE A 1 103 ? 6.518 -13.383 -1.220 1.00 80.88 103 PHE A O 1
ATOM 804 N N . VAL A 1 104 ? 5.514 -14.683 0.308 1.00 83.88 104 VAL A N 1
ATOM 805 C CA . VAL A 1 104 ? 6.752 -15.371 0.692 1.00 83.88 104 VAL A CA 1
ATOM 806 C C . VAL A 1 104 ? 7.238 -16.251 -0.460 1.00 83.88 104 VAL A C 1
ATOM 808 O O . VAL A 1 104 ? 8.412 -16.173 -0.820 1.00 83.88 104 VAL A O 1
ATOM 811 N N . PHE A 1 105 ? 6.347 -17.024 -1.089 1.00 82.44 105 PHE A N 1
ATOM 812 C CA . PHE A 1 105 ? 6.682 -17.846 -2.254 1.00 82.44 105 PHE A CA 1
ATOM 813 C C . PHE A 1 105 ? 7.136 -17.002 -3.446 1.00 82.44 105 PHE A C 1
ATOM 815 O O . PHE A 1 105 ? 8.155 -17.325 -4.057 1.00 82.44 105 PHE A O 1
ATOM 822 N N . ASP A 1 106 ? 6.445 -15.899 -3.741 1.00 79.69 106 ASP A N 1
ATOM 823 C CA . ASP A 1 106 ? 6.836 -14.976 -4.810 1.00 79.69 106 ASP A CA 1
ATOM 824 C C . ASP A 1 106 ? 8.247 -14.405 -4.580 1.00 79.69 106 ASP A C 1
ATOM 826 O O . ASP A 1 106 ? 9.113 -14.463 -5.457 1.00 79.69 106 ASP A O 1
ATOM 830 N N . ARG A 1 107 ? 8.549 -13.974 -3.348 1.00 77.50 107 ARG A N 1
ATOM 831 C CA . ARG A 1 107 ? 9.874 -13.439 -3.000 1.00 77.50 107 ARG A CA 1
ATOM 832 C C . ARG A 1 107 ? 10.973 -14.500 -3.001 1.00 77.50 107 ARG A C 1
ATOM 834 O O . ARG A 1 107 ? 12.120 -14.182 -3.318 1.00 77.50 107 ARG A O 1
ATOM 841 N N . MET A 1 108 ? 10.651 -15.745 -2.656 1.00 78.69 108 MET A N 1
ATOM 842 C CA . MET A 1 108 ? 11.584 -16.870 -2.772 1.00 78.69 108 MET A CA 1
ATOM 843 C C . MET A 1 108 ? 11.882 -17.210 -4.235 1.00 78.69 108 MET A C 1
ATOM 845 O O . MET A 1 108 ? 13.039 -17.469 -4.563 1.00 78.69 108 MET A O 1
ATOM 849 N N . ASN A 1 109 ? 10.879 -17.177 -5.115 1.00 78.00 109 ASN A N 1
ATOM 850 C CA . ASN A 1 109 ? 11.075 -17.408 -6.547 1.00 78.00 109 ASN A CA 1
ATOM 851 C C . ASN A 1 109 ? 11.876 -16.283 -7.207 1.00 78.00 109 ASN A C 1
ATOM 853 O O . ASN A 1 109 ? 12.801 -16.576 -7.958 1.00 78.00 109 ASN A O 1
ATOM 857 N N . ALA A 1 110 ? 11.599 -15.019 -6.876 1.00 70.31 110 ALA A N 1
ATOM 858 C CA . ALA A 1 110 ? 12.341 -13.880 -7.418 1.00 70.31 110 ALA A CA 1
ATOM 859 C C . ALA A 1 110 ? 13.856 -13.972 -7.146 1.00 70.31 110 ALA A C 1
ATOM 861 O O . ALA A 1 11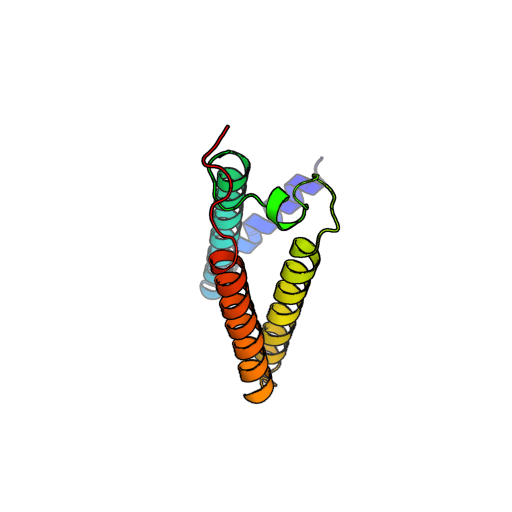0 ? 14.657 -13.705 -8.037 1.00 70.31 110 ALA A O 1
ATOM 862 N N . ARG A 1 111 ? 14.255 -14.420 -5.945 1.00 68.88 111 ARG A N 1
ATOM 863 C CA . ARG A 1 111 ? 15.674 -14.611 -5.580 1.00 68.88 111 ARG A CA 1
ATOM 864 C C . ARG A 1 111 ? 16.357 -15.741 -6.354 1.00 68.88 111 ARG A C 1
ATOM 866 O O . ARG A 1 111 ? 17.548 -15.651 -6.638 1.00 68.88 111 ARG A O 1
ATOM 873 N N . LYS A 1 112 ? 15.629 -16.816 -6.676 1.00 65.94 112 LYS A N 1
ATOM 874 C CA . LYS A 1 112 ? 16.180 -17.946 -7.443 1.00 65.94 112 LYS A CA 1
ATOM 875 C C . LYS A 1 112 ? 16.505 -17.533 -8.876 1.00 65.94 112 LYS A C 1
ATOM 877 O O . LYS A 1 112 ? 17.604 -17.802 -9.341 1.00 65.94 112 LYS A O 1
ATOM 882 N N . THR A 1 113 ? 15.610 -16.782 -9.517 1.00 60.56 113 THR A N 1
ATOM 883 C CA . THR A 1 113 ? 15.818 -16.253 -10.876 1.00 60.56 113 THR A CA 1
ATOM 884 C C . THR A 1 113 ? 17.061 -15.362 -10.985 1.00 60.56 113 THR A C 1
ATOM 886 O O . THR A 1 113 ? 17.712 -15.339 -12.021 1.00 60.56 113 THR A O 1
ATOM 889 N N . GLU A 1 114 ? 17.420 -14.652 -9.914 1.00 56.38 114 GLU A N 1
ATOM 890 C CA . GLU A 1 114 ? 18.606 -13.784 -9.859 1.00 56.38 114 GLU A CA 1
ATOM 891 C C . GLU A 1 114 ? 19.918 -14.576 -9.698 1.00 56.38 114 GLU A C 1
ATOM 893 O O . GLU A 1 114 ? 20.975 -14.132 -10.135 1.00 56.38 114 GLU A O 1
ATOM 898 N N . THR A 1 115 ? 19.849 -15.774 -9.108 1.00 57.19 115 THR A N 1
ATOM 899 C CA . THR A 1 115 ? 21.015 -16.648 -8.880 1.00 57.19 115 THR A CA 1
ATOM 900 C C . THR A 1 115 ? 21.328 -17.520 -10.104 1.00 57.19 115 THR A C 1
ATOM 902 O O . THR A 1 115 ? 22.486 -17.857 -10.338 1.00 57.19 115 THR A O 1
ATOM 905 N N . ASP A 1 116 ? 20.315 -17.831 -10.918 1.00 54.47 116 ASP A N 1
ATOM 906 C CA . ASP A 1 116 ? 20.437 -18.637 -12.143 1.00 54.47 116 ASP A CA 1
ATOM 907 C C . ASP A 1 116 ? 20.831 -17.819 -13.389 1.00 54.47 116 ASP A C 1
ATOM 909 O O . ASP A 1 116 ? 20.884 -18.368 -14.489 1.00 54.47 116 ASP A O 1
ATOM 913 N N . SER A 1 117 ? 21.124 -16.521 -13.244 1.00 47.06 117 SER A N 1
ATOM 914 C CA . SER A 1 117 ? 21.694 -15.696 -14.313 1.00 47.06 117 SER A CA 1
ATOM 915 C C . SER A 1 117 ? 23.220 -15.640 -14.141 1.00 47.06 117 SER A C 1
ATOM 917 O O . SER A 1 117 ? 23.724 -14.741 -13.463 1.00 47.06 117 SER A O 1
ATOM 919 N N . PRO A 1 118 ? 23.991 -16.604 -14.688 1.00 46.06 118 PRO A N 1
ATOM 920 C CA . PRO A 1 118 ? 25.440 -16.534 -14.647 1.00 46.06 118 PRO A CA 1
ATOM 921 C C . PRO A 1 118 ? 25.897 -15.291 -15.405 1.00 46.06 118 PRO A C 1
ATOM 923 O O . PRO A 1 118 ? 25.364 -14.941 -16.455 1.00 46.06 118 PRO A O 1
ATOM 926 N N . ALA A 1 119 ? 26.897 -14.630 -14.839 1.00 52.09 119 ALA A N 1
ATOM 927 C CA . ALA A 1 119 ? 27.607 -13.521 -15.441 1.00 52.09 119 ALA A CA 1
ATOM 928 C C . ALA A 1 119 ? 28.146 -13.882 -16.842 1.00 52.09 119 ALA A C 1
ATOM 930 O O . ALA A 1 119 ? 29.260 -14.379 -16.977 1.00 52.09 119 ALA A O 1
ATOM 931 N N . GLU A 1 120 ? 27.382 -13.585 -17.890 1.00 53.59 120 GLU A N 1
ATOM 932 C CA . GLU A 1 120 ? 27.904 -13.293 -19.225 1.00 53.59 120 GLU A CA 1
ATOM 933 C C . GLU A 1 120 ? 27.694 -11.803 -19.512 1.00 53.59 120 GLU A C 1
ATOM 935 O O . GLU A 1 120 ? 26.797 -11.409 -20.243 1.00 53.59 120 GLU A O 1
ATOM 940 N N . ASP A 1 121 ? 28.537 -10.963 -18.916 1.00 47.88 121 ASP A N 1
ATOM 941 C CA . ASP A 1 121 ? 29.124 -9.844 -19.662 1.00 47.88 121 ASP A CA 1
ATOM 942 C C . ASP A 1 121 ? 30.482 -9.487 -19.053 1.00 47.88 121 ASP A C 1
ATOM 944 O O . ASP A 1 121 ? 30.711 -8.477 -18.392 1.00 47.88 121 ASP A O 1
ATOM 948 N N . GLY A 1 122 ? 31.387 -10.444 -19.203 1.00 51.16 122 GLY A N 1
ATOM 949 C CA . GLY A 1 122 ? 32.809 -10.277 -18.992 1.00 51.16 122 GLY A CA 1
ATOM 950 C C . GLY A 1 122 ? 33.529 -10.905 -20.170 1.00 51.16 122 GLY A C 1
ATOM 951 O O . GLY A 1 122 ? 34.194 -11.918 -19.971 1.00 51.16 122 GLY A O 1
ATOM 952 N N . LYS A 1 123 ? 33.320 -10.361 -21.383 1.00 43.81 123 LYS A N 1
ATOM 953 C CA . LYS A 1 123 ? 34.222 -10.381 -22.561 1.00 43.81 123 LYS A CA 1
ATOM 954 C C . LYS A 1 123 ? 33.447 -10.074 -23.857 1.00 43.81 123 LYS A C 1
ATOM 956 O O . LYS A 1 123 ? 32.916 -10.994 -24.479 1.00 43.81 123 LYS A O 1
ATOM 961 N N . LYS A 1 124 ? 33.554 -8.842 -24.358 1.00 38.88 124 LYS A N 1
ATOM 962 C CA . LYS A 1 124 ? 34.436 -8.471 -25.486 1.00 38.88 124 LYS A CA 1
ATOM 963 C C . LYS A 1 124 ? 34.407 -6.969 -25.734 1.00 38.88 124 LYS A C 1
ATOM 965 O O . LYS A 1 124 ? 33.299 -6.423 -25.883 1.00 38.88 124 LYS A O 1
#

Radius of gyration: 21.59 Å; chains: 1; bounding box: 50×50×46 Å

Secondary structure (DSSP, 8-state):
-HHHHHHHHHHHHHHHHS-HHHHHHHHHHHHHHHHHHHHHHHHHH-TT-S--HHHHHB-TTS-BTSHHHHHHHHHHHHHHHHHHHHHHT---HHHHHHHHHHHHHHHHHHHHHHHS-----S--

Foldseek 3Di:
DVVVVVVVVVLVCQCPVDDPVSVVVSVVVVVVVVVVVVVVVCQPVDPPRPDNVQVQQAPPVSDRPDPSNVVVVVLVVLVVVQVVCVVVVNRDPVSVVVNVCVVVVVVVVVVVVVVPDPDPPPDD

Sequence (124 aa):
METFMDMLTSWIAIGFASSTWQTAGNLFSLLLMVSLIIIFWKANRDPASPLNFVDLLTDASGKIGGSKMRLNLAFLLASWVVVYSTIKGDLSEWLFGAYIAAFVFDRMNARKTETDSPAEDGKK

pLDDT: mean 70.09, std 12.74, range [38.88, 89.31]